Protein AF-K1SYW8-F1 (afdb_monomer_lite)

Sequence (168 aa):
NLQTENAIIIKESDHMGKIFFKDLYGSLKLNVCEYTFEGHDEVVAYSLSVPFASTLVFASIMKHQDAPGTTFKKHMAIARGLLSEDDYLLTEILFNPKTPAQIDNIVATLTHPSKIIDKKDSGKMKRFLDGVRKKPGVKIVLHKKRPVCYRPFFISGRSAKNSTSHLP

Foldseek 3Di:
DQLVAEDEDAPPDDPVVRVVVVVVCVVVNHHYDYDHLVRVLVCLQVPPQLVLVVLVVCVVPDDDDPDPPDCVVVSVVVSVVSVPDDPVVSCVSNVRPCNVVSVVVVVVLVVQVVVCVVVVPPPSVVVNVVVVCPDPPPDDPPDDDDPDPPPPPPPPPPDPPDDDDDDD

Secondary structure (DSSP, 8-state):
--TT-EEEEETTS-HHHHHHHHHHHHHTT-EEEEE-HHHHHHHHIIIIIHHHHHHHHHHHH------TTSSHHHHHHHHHHHTTS-HHHHHHHHT-TTHHHHHHHHHHHHHHHHHHHHTT-HHHHHHHHHHHHTSTT-------------------------------

Radius of gyration: 23.6 Å; chains: 1; bounding box: 49×38×81 Å

Organism: NCBI:txid408170

pLDDT: mean 80.0, std 20.96, range [30.56, 97.38]

Structure (mmCIF, N/CA/C/O backbone):
data_AF-K1SYW8-F1
#
_entry.id   AF-K1SYW8-F1
#
loop_
_atom_site.group_PDB
_atom_site.id
_atom_site.type_symbol
_atom_site.label_atom_id
_atom_site.label_alt_id
_atom_site.label_comp_id
_atom_site.label_asym_id
_atom_site.label_entity_id
_atom_site.label_seq_id
_atom_site.pdbx_PDB_ins_code
_atom_site.Cartn_x
_atom_site.Cartn_y
_atom_site.Cartn_z
_atom_site.occupancy
_atom_site.B_iso_or_equiv
_atom_site.auth_seq_id
_atom_site.auth_comp_id
_atom_site.auth_asym_id
_atom_site.auth_atom_id
_atom_site.pdbx_PDB_model_num
ATOM 1 N N . ASN A 1 1 ? 0.297 -19.922 -18.647 1.00 58.00 1 ASN A N 1
ATOM 2 C CA . ASN A 1 1 ? -0.269 -19.001 -19.653 1.00 58.00 1 ASN A CA 1
ATOM 3 C C . ASN A 1 1 ? -0.121 -17.601 -19.079 1.00 58.00 1 ASN A C 1
ATOM 5 O O . ASN A 1 1 ? -0.757 -17.349 -18.070 1.00 58.00 1 ASN A O 1
ATOM 9 N N . LEU A 1 2 ? 0.779 -16.772 -19.619 1.00 68.50 2 LEU A N 1
ATOM 10 C CA . LEU A 1 2 ? 1.138 -15.459 -19.050 1.00 68.50 2 LEU A CA 1
ATOM 11 C C . LEU A 1 2 ? 0.371 -14.289 -19.696 1.00 68.50 2 LEU A C 1
ATOM 13 O O . LEU A 1 2 ? 0.637 -13.136 -19.398 1.00 68.50 2 LEU A O 1
ATOM 17 N N . GLN A 1 3 ? -0.600 -14.571 -20.568 1.00 66.25 3 GLN A N 1
ATOM 18 C CA . GLN A 1 3 ? -1.315 -13.547 -21.347 1.00 66.25 3 GLN A CA 1
ATOM 19 C C . GLN A 1 3 ? -2.117 -12.539 -20.505 1.00 66.25 3 GLN A C 1
ATOM 21 O O . GLN A 1 3 ? -2.504 -11.486 -21.004 1.00 66.25 3 GLN A O 1
ATOM 26 N N . THR A 1 4 ? -2.389 -12.857 -19.238 1.00 74.94 4 THR A N 1
ATOM 27 C CA . THR A 1 4 ? -3.059 -11.961 -18.283 1.00 74.94 4 THR A CA 1
ATOM 28 C C . THR A 1 4 ? -2.088 -11.132 -17.448 1.00 74.94 4 THR A C 1
ATOM 30 O O . THR A 1 4 ? -2.527 -10.228 -16.741 1.00 74.94 4 THR A O 1
ATOM 33 N N . GLU A 1 5 ? -0.791 -11.426 -17.522 1.00 78.00 5 GLU A N 1
ATOM 34 C CA . GLU A 1 5 ? 0.247 -10.738 -16.762 1.00 78.00 5 GLU A CA 1
ATOM 35 C C . GLU A 1 5 ? 0.724 -9.482 -17.502 1.00 78.00 5 GLU A C 1
ATOM 37 O O . GLU A 1 5 ? 0.657 -9.383 -18.734 1.00 78.00 5 GLU A O 1
ATOM 42 N N . ASN A 1 6 ? 1.198 -8.504 -16.732 1.00 82.69 6 ASN A N 1
ATOM 43 C CA . ASN A 1 6 ? 1.694 -7.232 -17.249 1.00 82.69 6 ASN A CA 1
ATOM 44 C C . ASN A 1 6 ? 3.198 -7.123 -16.993 1.00 82.69 6 ASN A C 1
ATOM 46 O O . ASN A 1 6 ? 3.675 -7.519 -15.932 1.00 82.69 6 ASN A O 1
ATOM 50 N N . ALA A 1 7 ? 3.930 -6.554 -17.947 1.00 82.19 7 ALA A N 1
ATOM 51 C CA . ALA A 1 7 ? 5.342 -6.222 -17.806 1.00 82.19 7 ALA A CA 1
ATOM 52 C C . ALA A 1 7 ? 5.534 -4.716 -17.976 1.00 82.19 7 ALA A C 1
ATOM 54 O O . ALA A 1 7 ? 4.922 -4.102 -18.851 1.00 82.19 7 ALA A O 1
ATOM 55 N N . ILE A 1 8 ? 6.393 -4.124 -17.151 1.00 82.12 8 ILE A N 1
ATOM 56 C CA . ILE A 1 8 ? 6.711 -2.699 -17.215 1.00 82.12 8 ILE A CA 1
ATOM 57 C C . ILE A 1 8 ? 8.076 -2.519 -17.873 1.00 82.12 8 ILE A C 1
ATOM 59 O O . ILE A 1 8 ? 9.037 -3.196 -17.521 1.00 82.12 8 ILE A O 1
ATOM 63 N N . ILE A 1 9 ? 8.162 -1.581 -18.814 1.00 83.88 9 ILE A N 1
ATOM 64 C CA . ILE A 1 9 ? 9.424 -1.104 -19.383 1.00 83.88 9 ILE A CA 1
ATOM 65 C C . ILE A 1 9 ? 9.579 0.376 -19.052 1.00 83.88 9 ILE A C 1
ATOM 67 O O . ILE A 1 9 ? 8.670 1.170 -19.297 1.00 83.88 9 ILE A O 1
ATOM 71 N N . ILE A 1 10 ? 10.743 0.758 -18.530 1.00 85.19 10 ILE A N 1
ATOM 72 C CA . ILE A 1 10 ? 11.040 2.158 -18.239 1.00 85.19 10 ILE A CA 1
ATOM 73 C C . ILE A 1 10 ? 11.541 2.865 -19.503 1.00 85.19 10 ILE A C 1
ATOM 75 O O . ILE A 1 10 ? 12.454 2.400 -20.188 1.00 85.19 10 ILE A O 1
ATOM 79 N N . LYS A 1 11 ? 10.923 3.995 -19.845 1.00 83.56 11 LYS A N 1
ATOM 80 C CA . LYS A 1 11 ? 11.148 4.734 -21.096 1.00 83.56 11 LYS A CA 1
ATOM 81 C C . LYS A 1 11 ? 12.558 5.292 -21.190 1.00 83.56 11 LYS A C 1
ATOM 83 O O . LYS A 1 11 ? 13.133 5.314 -22.277 1.00 83.56 11 LYS A O 1
ATOM 88 N N . GLU A 1 12 ? 13.120 5.711 -20.072 1.00 90.50 12 GLU A N 1
ATOM 89 C CA . GLU A 1 12 ? 14.447 6.303 -19.963 1.00 90.50 12 GLU A CA 1
ATOM 90 C C . GLU A 1 12 ? 15.557 5.247 -19.840 1.00 90.50 12 GLU A C 1
ATOM 92 O O . GLU A 1 12 ? 16.732 5.606 -19.819 1.00 90.50 12 GLU A O 1
ATOM 97 N N . SER A 1 13 ? 15.218 3.950 -19.801 1.00 84.12 13 SER A N 1
ATOM 98 C CA . SER A 1 13 ? 16.209 2.871 -19.873 1.00 84.12 13 SER A CA 1
ATOM 99 C C . SER A 1 13 ? 16.958 2.855 -21.209 1.00 84.12 13 SER A C 1
ATOM 101 O O . SER A 1 13 ? 16.492 3.402 -22.218 1.00 84.12 13 SER A O 1
ATOM 103 N N . ASP A 1 14 ? 18.106 2.171 -21.212 1.00 90.25 14 ASP A N 1
ATOM 104 C CA . ASP A 1 14 ? 18.965 1.983 -22.383 1.00 90.25 14 ASP A CA 1
ATOM 105 C C . ASP A 1 14 ? 18.192 1.497 -23.623 1.00 90.25 14 ASP A C 1
ATOM 107 O O . ASP A 1 14 ? 17.271 0.680 -23.542 1.00 90.25 14 ASP A O 1
ATOM 111 N N . HIS A 1 15 ? 18.568 2.012 -24.796 1.00 85.94 15 HIS A N 1
ATOM 112 C CA . HIS A 1 15 ? 17.853 1.748 -26.041 1.00 85.94 15 HIS A CA 1
ATOM 113 C C . HIS A 1 15 ? 17.909 0.271 -26.455 1.00 85.94 15 HIS A C 1
ATOM 115 O O . HIS A 1 15 ? 16.868 -0.304 -26.779 1.00 85.94 15 HIS A O 1
ATOM 121 N N . MET A 1 16 ? 19.093 -0.348 -26.399 1.00 86.38 16 MET A N 1
ATOM 122 C CA . MET A 1 16 ? 19.274 -1.749 -26.789 1.00 86.38 16 MET A CA 1
ATOM 123 C C . MET A 1 16 ? 18.610 -2.686 -25.781 1.00 86.38 16 MET A C 1
ATOM 125 O O . MET A 1 16 ? 17.929 -3.632 -26.177 1.00 86.38 16 MET A O 1
ATOM 129 N N . GLY A 1 17 ? 18.720 -2.373 -24.487 1.00 82.69 17 GLY A N 1
ATOM 130 C CA . GLY A 1 17 ? 18.016 -3.092 -23.427 1.00 82.69 17 GLY A CA 1
ATOM 131 C C . GLY A 1 17 ? 16.498 -3.079 -23.620 1.00 82.69 17 GLY A C 1
ATOM 132 O O . GLY A 1 17 ? 15.855 -4.125 -23.551 1.00 82.69 17 GLY A O 1
ATOM 133 N N . LYS A 1 18 ? 15.907 -1.920 -23.940 1.00 87.19 18 LYS A N 1
ATOM 134 C CA . LYS A 1 18 ? 14.459 -1.819 -24.190 1.00 87.19 18 LYS A CA 1
ATOM 135 C C . LYS A 1 18 ? 14.000 -2.693 -25.350 1.00 87.19 18 LYS A C 1
ATOM 137 O O . LYS A 1 18 ? 12.967 -3.340 -25.219 1.00 87.19 18 LYS A O 1
ATOM 142 N N . ILE A 1 19 ? 14.725 -2.703 -26.469 1.00 87.69 19 ILE A N 1
ATOM 143 C CA . ILE A 1 19 ? 14.367 -3.535 -27.630 1.00 87.69 19 ILE A CA 1
ATOM 144 C C . ILE A 1 19 ? 14.434 -5.014 -27.245 1.00 87.69 19 ILE A C 1
ATOM 146 O O . ILE A 1 19 ? 13.454 -5.731 -27.425 1.00 87.69 19 ILE A O 1
ATOM 150 N N . PHE A 1 20 ? 15.530 -5.433 -26.607 1.00 88.94 20 PHE A N 1
ATOM 151 C CA . PHE A 1 20 ? 15.694 -6.803 -26.129 1.00 88.94 20 PHE A CA 1
ATOM 152 C C . PHE A 1 20 ? 14.533 -7.255 -25.226 1.00 88.94 20 PHE A C 1
ATOM 154 O O . PHE A 1 20 ? 13.940 -8.310 -25.453 1.00 88.94 20 PHE A O 1
ATOM 161 N N . PHE A 1 21 ? 14.163 -6.449 -24.224 1.00 86.56 21 PHE A N 1
ATOM 162 C CA . PHE A 1 21 ? 13.081 -6.806 -23.304 1.00 86.56 21 PHE A CA 1
ATOM 163 C C . PHE A 1 21 ? 11.694 -6.732 -23.948 1.00 86.56 21 PHE A C 1
ATOM 165 O O . PHE A 1 21 ? 10.842 -7.558 -23.628 1.00 86.56 21 PHE A O 1
ATOM 172 N N . LYS A 1 22 ? 11.458 -5.812 -24.891 1.00 87.88 22 LYS A N 1
ATOM 173 C CA . LYS A 1 22 ? 10.216 -5.793 -25.681 1.00 87.88 22 LYS A CA 1
ATOM 174 C C . LYS A 1 22 ? 10.040 -7.081 -26.475 1.00 87.88 22 LYS A C 1
ATOM 176 O O . LYS A 1 22 ? 8.960 -7.668 -26.427 1.00 87.88 22 LYS A O 1
ATOM 181 N N . ASP A 1 23 ? 11.094 -7.534 -27.146 1.00 88.69 23 ASP A N 1
ATOM 182 C CA . ASP A 1 23 ? 11.063 -8.761 -27.942 1.00 88.69 23 ASP A CA 1
ATOM 183 C C . ASP A 1 23 ? 10.863 -9.991 -27.046 1.00 88.69 23 ASP A C 1
ATOM 185 O O . ASP A 1 23 ? 10.017 -10.847 -27.327 1.00 88.69 23 ASP A O 1
ATOM 189 N N . LEU A 1 24 ? 11.563 -10.041 -25.906 1.00 86.69 24 LEU A N 1
ATOM 190 C CA . LEU A 1 24 ? 11.406 -11.100 -24.911 1.00 86.69 24 LEU A CA 1
ATOM 191 C C . LEU A 1 24 ? 9.971 -11.163 -24.371 1.00 86.69 24 LEU A C 1
ATOM 193 O O . LEU A 1 24 ? 9.333 -12.215 -24.431 1.00 86.69 24 LEU A O 1
ATOM 197 N N . TYR A 1 25 ? 9.434 -10.053 -23.867 1.00 88.00 25 TYR A N 1
ATOM 198 C CA . TYR A 1 25 ? 8.086 -10.008 -23.298 1.00 88.00 25 TYR A CA 1
ATOM 199 C C . TYR A 1 25 ? 7.000 -10.247 -24.352 1.00 88.00 25 TYR A C 1
ATOM 201 O O . TYR A 1 25 ? 6.006 -10.921 -24.068 1.00 88.00 25 TYR A O 1
ATOM 209 N N . GLY A 1 26 ? 7.222 -9.782 -25.583 1.00 84.88 26 GLY A N 1
ATOM 210 C CA . GLY A 1 26 ? 6.374 -10.081 -26.733 1.00 84.88 26 GLY A CA 1
ATOM 211 C C . GLY A 1 26 ? 6.318 -11.579 -27.039 1.00 84.88 26 GLY A C 1
ATOM 212 O O . GLY A 1 26 ? 5.228 -12.124 -27.224 1.00 84.88 26 GLY A O 1
ATOM 213 N N . SER A 1 27 ? 7.459 -12.277 -27.000 1.00 88.75 27 SER A N 1
ATOM 214 C CA . SER A 1 27 ? 7.510 -13.737 -27.191 1.00 88.75 27 SER A CA 1
ATOM 215 C C . SER A 1 27 ? 6.710 -14.504 -26.126 1.00 88.75 27 SER A C 1
ATOM 217 O O . SER A 1 27 ? 6.087 -15.527 -26.419 1.00 88.75 27 SER A O 1
ATOM 219 N N . LEU A 1 28 ? 6.652 -13.961 -24.905 1.00 88.06 28 LEU A N 1
ATOM 220 C CA . LEU A 1 28 ? 5.885 -14.496 -23.777 1.00 88.06 28 LEU A CA 1
ATOM 221 C C . LEU A 1 28 ? 4.405 -14.081 -23.791 1.00 88.06 28 LEU A C 1
ATOM 223 O O . LEU A 1 28 ? 3.628 -14.564 -22.964 1.00 88.06 28 LEU A O 1
ATOM 227 N N . LYS A 1 29 ? 4.002 -13.233 -24.749 1.00 87.44 29 LYS A N 1
ATOM 228 C CA . LYS A 1 29 ? 2.653 -12.664 -24.892 1.00 87.44 29 LYS A CA 1
ATOM 229 C C . LYS A 1 29 ? 2.194 -11.883 -23.655 1.00 87.44 29 LYS A C 1
ATOM 231 O O . LYS A 1 29 ? 1.017 -11.931 -23.306 1.00 87.44 29 LYS A O 1
ATOM 236 N N . LEU A 1 30 ? 3.125 -11.201 -22.992 1.00 86.00 30 LEU A N 1
ATOM 237 C CA . LEU A 1 30 ? 2.832 -10.311 -21.869 1.00 86.00 30 LEU A CA 1
ATOM 238 C C . LEU A 1 30 ? 2.228 -8.996 -22.370 1.00 86.00 30 LEU A C 1
ATOM 240 O O . LEU A 1 30 ? 2.568 -8.519 -23.455 1.00 86.00 30 LEU A O 1
ATOM 244 N N . ASN A 1 31 ? 1.388 -8.369 -21.549 1.00 84.50 31 ASN A N 1
ATOM 245 C CA . ASN A 1 31 ? 0.932 -7.008 -21.812 1.00 84.50 31 ASN A CA 1
ATOM 246 C C . ASN A 1 31 ? 2.030 -6.030 -21.381 1.00 84.50 31 ASN A C 1
ATOM 248 O O . ASN A 1 31 ? 2.283 -5.859 -20.189 1.00 84.50 31 ASN A O 1
ATOM 252 N N . VAL A 1 32 ? 2.720 -5.422 -22.346 1.00 84.69 32 VAL A N 1
ATOM 253 C CA . VAL A 1 32 ? 3.832 -4.504 -22.068 1.00 84.69 32 VAL A CA 1
ATOM 254 C C . VAL A 1 32 ? 3.305 -3.082 -21.900 1.00 84.69 32 VAL A C 1
ATOM 256 O O . VAL A 1 32 ? 2.684 -2.526 -22.806 1.00 84.69 32 VAL A O 1
ATOM 259 N N . CYS A 1 33 ? 3.587 -2.475 -20.753 1.00 84.62 33 CYS A N 1
ATOM 260 C CA . CYS A 1 33 ? 3.280 -1.083 -20.454 1.00 84.62 33 CYS A CA 1
ATOM 261 C C . CYS A 1 33 ? 4.574 -0.285 -20.288 1.00 84.62 33 CYS A C 1
ATOM 263 O O . CYS A 1 33 ? 5.528 -0.747 -19.666 1.00 84.62 33 CYS A O 1
ATOM 265 N N . GLU A 1 34 ? 4.610 0.935 -20.818 1.00 84.62 34 GLU A N 1
ATOM 266 C CA . GLU A 1 34 ? 5.784 1.801 -20.714 1.00 84.62 34 GLU A CA 1
ATOM 267 C C . GLU A 1 34 ? 5.570 2.932 -19.713 1.00 84.62 34 GLU A C 1
ATOM 269 O O . GLU A 1 34 ? 4.624 3.713 -19.845 1.00 84.62 34 GLU A O 1
ATOM 274 N N . TYR A 1 35 ? 6.503 3.080 -18.777 1.00 82.94 35 TYR A N 1
ATOM 275 C CA . TYR A 1 35 ? 6.467 4.095 -17.726 1.00 82.94 35 TYR A CA 1
ATOM 276 C C . TYR A 1 35 ? 7.716 4.964 -17.760 1.00 82.94 35 TYR A C 1
ATOM 278 O O . TYR A 1 35 ? 8.768 4.523 -18.205 1.00 82.94 35 TYR A O 1
ATOM 286 N N . THR A 1 36 ? 7.609 6.205 -17.298 1.00 90.81 36 THR A N 1
ATOM 287 C CA . THR A 1 36 ? 8.801 6.960 -16.897 1.00 90.81 36 THR A CA 1
ATOM 288 C C . THR A 1 36 ? 9.329 6.414 -15.570 1.00 90.81 36 THR A C 1
ATOM 290 O O . THR A 1 36 ? 8.560 5.780 -14.842 1.00 90.81 36 THR A O 1
ATOM 293 N N . PHE A 1 37 ? 10.586 6.681 -15.204 1.00 86.50 37 PHE A N 1
ATOM 294 C CA . PHE A 1 37 ? 11.072 6.363 -13.847 1.00 86.50 37 PHE A CA 1
ATOM 295 C C . PHE A 1 37 ? 10.153 6.967 -12.777 1.00 86.50 37 PHE A C 1
ATOM 297 O O . PHE A 1 37 ? 9.689 6.269 -11.880 1.00 86.50 37 PHE A O 1
ATOM 304 N N . GLU A 1 38 ? 9.794 8.243 -12.936 1.00 91.19 38 GLU A N 1
ATOM 305 C CA . GLU A 1 38 ? 8.896 8.918 -11.999 1.00 91.19 38 GLU A CA 1
ATOM 306 C C . GLU A 1 38 ? 7.494 8.290 -11.962 1.00 91.19 38 GLU A C 1
ATOM 308 O O . GLU A 1 38 ? 6.934 8.103 -10.883 1.00 91.19 38 GLU A O 1
ATOM 313 N N . GLY A 1 39 ? 6.928 7.943 -13.122 1.00 86.62 39 GLY A N 1
ATOM 314 C CA . GLY A 1 39 ? 5.600 7.337 -13.195 1.00 86.62 39 GLY A CA 1
ATOM 315 C C . GLY A 1 39 ? 5.573 5.930 -12.603 1.00 86.62 39 GLY A C 1
ATOM 316 O O . GLY A 1 39 ? 4.604 5.555 -11.948 1.00 86.62 39 GLY A O 1
ATOM 317 N N . HIS A 1 40 ? 6.643 5.158 -12.793 1.00 86.75 40 HIS A N 1
ATOM 318 C CA . HIS A 1 40 ? 6.823 3.880 -12.116 1.00 86.75 40 HIS A CA 1
ATOM 319 C C . HIS A 1 40 ? 6.869 4.070 -10.598 1.00 86.75 40 HIS A C 1
ATOM 321 O O . HIS A 1 40 ? 6.130 3.400 -9.875 1.00 86.75 40 HIS A O 1
ATOM 327 N N . ASP A 1 41 ? 7.673 5.021 -10.120 1.00 89.50 41 ASP A N 1
ATOM 328 C CA . ASP A 1 41 ? 7.822 5.256 -8.689 1.00 89.50 41 ASP A CA 1
ATOM 329 C C . ASP A 1 41 ? 6.512 5.691 -8.031 1.00 89.50 41 ASP A C 1
ATOM 331 O O . ASP A 1 41 ? 6.171 5.227 -6.944 1.00 89.50 41 ASP A O 1
ATOM 335 N N . GLU A 1 42 ? 5.734 6.535 -8.709 1.00 91.38 42 GLU A N 1
ATOM 336 C CA . GLU A 1 42 ? 4.406 6.933 -8.251 1.00 91.38 42 GLU A CA 1
ATOM 337 C C . GLU A 1 42 ? 3.456 5.730 -8.144 1.00 91.38 42 GLU A C 1
ATOM 339 O O . GLU A 1 42 ? 2.783 5.550 -7.124 1.00 91.38 42 GLU A O 1
ATOM 344 N N . VAL A 1 43 ? 3.426 4.868 -9.163 1.00 88.06 43 VAL A N 1
ATOM 345 C CA . VAL A 1 43 ? 2.579 3.667 -9.172 1.00 88.06 43 VAL A CA 1
ATOM 346 C C . VAL A 1 43 ? 2.968 2.718 -8.045 1.00 88.06 43 VAL A C 1
ATOM 348 O O . VAL A 1 43 ? 2.083 2.259 -7.317 1.00 88.06 43 VAL A O 1
ATOM 351 N N . VAL A 1 44 ? 4.261 2.442 -7.859 1.00 88.31 44 VAL A N 1
ATOM 352 C CA . VAL A 1 44 ? 4.763 1.583 -6.774 1.00 88.31 44 VAL A CA 1
ATOM 353 C C . VAL A 1 44 ? 4.379 2.161 -5.414 1.00 88.31 44 VAL A C 1
ATOM 355 O O . VAL A 1 44 ? 3.817 1.444 -4.583 1.00 88.31 44 VAL A O 1
ATOM 358 N N . ALA A 1 45 ? 4.569 3.466 -5.210 1.00 90.88 45 ALA A N 1
ATOM 359 C CA . ALA A 1 45 ? 4.247 4.118 -3.947 1.00 90.88 45 ALA A CA 1
ATOM 360 C C . ALA A 1 45 ? 2.768 3.960 -3.558 1.00 90.88 45 ALA A C 1
ATOM 362 O O . ALA A 1 45 ? 2.456 3.612 -2.414 1.00 90.88 45 ALA A O 1
ATOM 363 N N . TYR A 1 46 ? 1.845 4.171 -4.502 1.00 88.06 46 TYR A N 1
ATOM 364 C CA . TYR A 1 46 ? 0.407 4.072 -4.233 1.00 88.06 46 TYR A CA 1
ATOM 365 C C . TYR A 1 46 ? -0.124 2.635 -4.186 1.00 88.06 46 TYR A C 1
ATOM 367 O O . TYR A 1 46 ? -1.036 2.354 -3.404 1.00 88.06 46 TYR A O 1
ATOM 375 N N . SER A 1 47 ? 0.401 1.735 -5.020 1.00 88.56 47 SER A N 1
ATOM 376 C CA . SER A 1 47 ? -0.132 0.372 -5.165 1.00 88.56 47 SER A CA 1
ATOM 377 C C . SER A 1 47 ? 0.515 -0.648 -4.232 1.00 88.56 47 SER A C 1
ATOM 379 O O . SER A 1 47 ? -0.143 -1.624 -3.873 1.00 88.56 47 SER A O 1
ATOM 381 N N . LEU A 1 48 ? 1.757 -0.408 -3.802 1.00 91.88 48 LEU A N 1
ATOM 382 C CA . LEU A 1 48 ? 2.532 -1.334 -2.979 1.00 91.88 48 LEU A CA 1
ATOM 383 C C . LEU A 1 48 ? 2.982 -0.688 -1.670 1.00 91.88 48 LEU A C 1
ATOM 385 O O . LEU A 1 48 ? 2.608 -1.170 -0.601 1.00 91.88 48 LEU A O 1
ATOM 389 N N . SER A 1 49 ? 3.711 0.430 -1.713 1.00 93.69 49 SER A N 1
ATOM 390 C CA . SER A 1 49 ? 4.350 0.974 -0.506 1.00 93.69 49 SER A CA 1
ATOM 391 C C . SER A 1 49 ? 3.327 1.385 0.564 1.00 93.69 49 SER A C 1
ATOM 393 O O . SER A 1 49 ? 3.474 1.014 1.729 1.00 93.69 49 SER A O 1
ATOM 395 N N . VAL A 1 50 ? 2.234 2.063 0.185 1.00 94.69 50 VAL A N 1
ATOM 396 C CA . VAL A 1 50 ? 1.124 2.416 1.099 1.00 94.69 50 VAL A CA 1
ATOM 397 C C . VAL A 1 50 ? 0.479 1.189 1.771 1.00 94.69 50 VAL A C 1
ATOM 399 O O . VAL A 1 50 ? 0.397 1.164 3.010 1.00 94.69 50 VAL A O 1
ATOM 402 N N . PRO A 1 51 ? -0.022 0.177 1.029 1.00 94.50 51 PRO A N 1
ATOM 403 C CA . PRO A 1 51 ? -0.625 -0.999 1.652 1.00 94.50 51 PRO A CA 1
ATOM 404 C C . PRO A 1 51 ? 0.384 -1.849 2.430 1.00 94.50 51 PRO A C 1
ATOM 406 O O . PRO A 1 51 ? 0.016 -2.381 3.481 1.00 94.50 51 PRO A O 1
ATOM 409 N N . PHE A 1 52 ? 1.640 -1.945 1.983 1.00 95.69 52 PHE A N 1
ATOM 410 C CA . PHE A 1 52 ? 2.686 -2.700 2.678 1.00 95.69 52 PHE A CA 1
ATOM 411 C C . PHE A 1 52 ? 3.006 -2.059 4.022 1.00 95.69 52 PHE A C 1
ATOM 413 O O . PHE A 1 52 ? 2.884 -2.718 5.052 1.00 95.69 52 PHE A O 1
ATOM 420 N N . ALA A 1 53 ? 3.292 -0.756 4.045 1.00 95.62 53 ALA A N 1
ATOM 421 C CA . ALA A 1 53 ? 3.551 -0.026 5.281 1.00 95.62 53 ALA A CA 1
ATOM 422 C C . ALA A 1 53 ? 2.381 -0.135 6.270 1.00 95.62 53 ALA A C 1
ATOM 424 O O . ALA A 1 53 ? 2.576 -0.432 7.449 1.00 95.62 53 ALA A O 1
ATOM 425 N N . SER A 1 54 ? 1.147 0.028 5.783 1.00 95.12 54 SER A N 1
ATOM 426 C CA . SER A 1 54 ? -0.059 -0.113 6.610 1.00 95.12 54 SER A CA 1
ATOM 427 C C . SER A 1 54 ? -0.193 -1.521 7.201 1.00 95.12 54 SER A C 1
ATOM 429 O O . SER A 1 54 ? -0.566 -1.681 8.365 1.00 95.12 54 SER A O 1
ATOM 431 N N . THR A 1 55 ? 0.131 -2.546 6.412 1.00 95.94 55 THR A N 1
ATOM 432 C CA . THR A 1 55 ? 0.079 -3.952 6.831 1.00 95.94 55 THR A CA 1
ATOM 433 C C . THR A 1 55 ? 1.185 -4.285 7.829 1.00 95.94 55 THR A C 1
ATOM 435 O O . THR A 1 55 ? 0.914 -4.969 8.813 1.00 95.94 55 THR A O 1
ATOM 438 N N . LEU A 1 56 ? 2.400 -3.769 7.632 1.00 95.19 56 LEU A N 1
ATOM 439 C CA . LEU A 1 56 ? 3.526 -3.949 8.551 1.00 95.19 56 LEU A CA 1
ATOM 440 C C . LEU A 1 56 ? 3.254 -3.298 9.908 1.00 95.19 56 LEU A C 1
ATOM 442 O O . LEU A 1 56 ? 3.456 -3.933 10.940 1.00 95.19 56 LEU A O 1
ATOM 446 N N . VAL A 1 57 ? 2.720 -2.072 9.922 1.00 94.88 57 VAL A N 1
ATOM 447 C CA . VAL A 1 57 ? 2.297 -1.405 11.164 1.00 94.88 57 VAL A CA 1
ATOM 448 C C . VAL A 1 57 ? 1.190 -2.197 11.856 1.00 94.88 57 VAL A C 1
ATOM 450 O O . VAL A 1 57 ? 1.228 -2.375 13.069 1.00 94.88 57 VAL A O 1
ATOM 453 N N . PHE A 1 58 ? 0.211 -2.712 11.107 1.00 94.44 58 PHE A N 1
ATOM 454 C CA . PHE A 1 58 ? -0.806 -3.599 11.673 1.00 94.44 58 PHE A CA 1
ATOM 455 C C . PHE A 1 58 ? -0.177 -4.856 12.296 1.00 94.44 58 PHE A C 1
ATOM 457 O O . PHE A 1 58 ? -0.495 -5.199 13.435 1.00 94.44 58 PHE A O 1
ATOM 464 N N . ALA A 1 59 ? 0.725 -5.525 11.576 1.00 94.06 59 ALA A N 1
ATOM 465 C CA . ALA A 1 59 ? 1.379 -6.750 12.019 1.00 94.06 59 ALA A CA 1
ATOM 466 C C . ALA A 1 59 ? 2.269 -6.535 13.253 1.00 94.06 59 ALA A C 1
ATOM 468 O O . ALA A 1 59 ? 2.338 -7.421 14.102 1.00 94.06 59 ALA A O 1
ATOM 469 N N . SER A 1 60 ? 2.908 -5.368 13.380 1.00 94.06 60 SER A N 1
ATOM 470 C CA . SER A 1 60 ? 3.839 -5.071 14.475 1.00 94.06 60 SER A CA 1
ATOM 471 C C . SER A 1 60 ? 3.153 -4.779 15.811 1.00 94.06 60 SER A C 1
ATOM 473 O O . SER A 1 60 ? 3.744 -5.013 16.863 1.00 94.06 60 SER A O 1
ATOM 475 N N . ILE A 1 61 ? 1.906 -4.293 15.793 1.00 93.00 61 ILE A N 1
ATOM 476 C CA . ILE A 1 61 ? 1.168 -3.924 17.016 1.00 93.00 61 ILE A CA 1
ATOM 477 C C . ILE A 1 61 ? 0.050 -4.904 17.379 1.00 93.00 61 ILE A C 1
ATOM 479 O O . ILE A 1 61 ? -0.512 -4.826 18.478 1.00 93.00 61 ILE A O 1
ATOM 483 N N . MET A 1 62 ? -0.334 -5.791 16.458 1.00 87.25 62 MET A N 1
ATOM 484 C CA . MET A 1 62 ? -1.416 -6.737 16.705 1.00 87.25 62 MET A CA 1
ATOM 485 C C . MET A 1 62 ? -1.033 -7.741 17.796 1.00 87.25 62 MET A C 1
ATOM 487 O O . MET A 1 62 ? 0.100 -8.201 17.905 1.00 87.25 62 MET A O 1
ATOM 491 N N . LYS A 1 63 ? -2.018 -8.106 18.614 1.00 85.88 63 LYS A N 1
ATOM 492 C CA . LYS A 1 63 ? -1.915 -9.212 19.567 1.00 85.88 63 LYS A CA 1
ATOM 493 C C . LYS A 1 63 ? -2.760 -10.349 19.036 1.00 85.88 63 LYS A C 1
ATOM 495 O O . LYS A 1 63 ? -3.864 -10.096 18.558 1.00 85.88 63 LYS A O 1
ATOM 500 N N . HIS A 1 64 ? -2.272 -11.582 19.131 1.00 79.31 64 HIS A N 1
ATOM 501 C CA . HIS A 1 64 ? -3.047 -12.739 18.700 1.00 79.31 64 HIS A CA 1
ATOM 502 C C . HIS A 1 64 ? -4.416 -12.761 19.403 1.00 79.31 64 HIS A C 1
ATOM 504 O O . HIS A 1 64 ? -4.497 -12.554 20.614 1.00 79.31 64 HIS A O 1
ATOM 510 N N . GLN A 1 65 ? -5.488 -12.947 18.631 1.00 72.25 65 GLN A N 1
ATOM 511 C CA . GLN A 1 65 ? -6.863 -13.026 19.125 1.00 72.25 65 GLN A CA 1
ATOM 512 C C . GLN A 1 65 ? -7.541 -14.269 18.541 1.00 72.25 65 GLN A C 1
ATOM 514 O O . GLN A 1 65 ? -7.789 -14.328 17.334 1.00 72.25 65 GLN A O 1
ATOM 519 N N . ASP A 1 66 ? -7.929 -15.212 19.398 1.00 64.50 66 ASP A N 1
ATOM 520 C CA . ASP A 1 66 ? -8.775 -16.355 19.035 1.00 64.50 66 ASP A CA 1
ATOM 521 C C . ASP A 1 66 ? -10.259 -15.991 19.172 1.00 64.50 66 ASP A C 1
ATOM 523 O O . ASP A 1 66 ? -11.000 -16.520 19.997 1.00 64.50 66 ASP A O 1
ATOM 527 N N . ALA A 1 67 ? -10.702 -15.022 18.365 1.00 65.69 67 ALA A N 1
ATOM 528 C CA . ALA A 1 67 ? -12.083 -14.545 18.366 1.00 65.69 67 ALA A CA 1
ATOM 529 C C . ALA A 1 67 ? -12.831 -15.001 17.095 1.00 65.69 67 ALA A C 1
ATOM 531 O O . ALA A 1 67 ? -12.574 -14.463 16.004 1.00 65.69 67 ALA A O 1
ATOM 532 N N . PRO A 1 68 ? -13.767 -15.970 17.189 1.00 70.25 68 PRO A N 1
ATOM 533 C CA . PRO A 1 68 ? -14.610 -16.353 16.061 1.00 70.25 68 PRO A CA 1
ATOM 534 C C . PRO A 1 68 ? -15.514 -15.188 15.626 1.00 70.25 68 PRO A C 1
ATOM 536 O O . PRO A 1 68 ? -15.941 -14.366 16.433 1.00 70.25 68 PRO A O 1
ATOM 539 N N . GLY A 1 69 ? -15.809 -15.103 14.325 1.00 71.44 69 GLY A N 1
ATOM 540 C CA . GLY A 1 69 ? -16.703 -14.076 13.771 1.00 71.44 69 GLY A CA 1
ATOM 541 C C . GLY A 1 69 ? -16.070 -12.700 13.521 1.00 71.44 69 GLY A C 1
ATOM 542 O O . GLY A 1 69 ? -16.790 -11.766 13.178 1.00 71.44 69 GLY A O 1
ATOM 543 N N . THR A 1 70 ? -14.748 -12.557 13.649 1.00 80.81 70 THR A N 1
ATOM 544 C CA . THR A 1 70 ? -14.027 -11.308 13.344 1.00 80.81 70 THR A CA 1
ATOM 545 C C . THR A 1 70 ? -13.378 -11.332 11.953 1.00 80.81 70 THR A C 1
ATOM 547 O O . THR A 1 70 ? -13.116 -12.390 11.378 1.00 80.81 70 THR A O 1
ATOM 550 N N . THR A 1 71 ? -13.055 -10.156 11.402 1.00 85.00 71 THR A N 1
ATOM 551 C CA . THR A 1 71 ? -12.229 -10.030 10.184 1.00 85.00 71 THR A CA 1
ATOM 552 C C . THR A 1 71 ? -10.728 -10.157 10.468 1.00 85.00 71 THR A C 1
ATOM 554 O O . THR A 1 71 ? -9.926 -10.042 9.539 1.00 85.00 71 THR A O 1
ATOM 557 N N . PHE A 1 72 ? -10.335 -10.416 11.722 1.00 88.06 72 PHE A N 1
ATOM 558 C CA . PHE A 1 72 ? -8.937 -10.491 12.150 1.00 88.06 72 PHE A CA 1
ATOM 559 C C . PHE A 1 72 ? -8.155 -11.539 11.354 1.00 88.06 72 PHE A C 1
ATOM 561 O O . PHE A 1 72 ? -7.097 -11.231 10.817 1.00 88.06 72 PHE A O 1
ATOM 568 N N . LYS A 1 73 ? -8.727 -12.737 11.154 1.00 87.31 73 LYS A N 1
ATOM 569 C CA . LYS A 1 73 ? -8.107 -13.801 10.342 1.00 87.31 73 LYS A CA 1
ATOM 570 C C . LYS A 1 73 ? -7.786 -13.354 8.911 1.00 87.31 73 LYS A C 1
ATOM 572 O O . LYS A 1 73 ? -6.766 -13.764 8.375 1.00 87.31 73 LYS A O 1
ATOM 577 N N . LYS A 1 74 ? -8.621 -12.499 8.303 1.00 90.06 74 LYS A N 1
ATOM 578 C CA . LYS A 1 74 ? -8.385 -11.978 6.944 1.00 90.06 74 LYS A CA 1
ATOM 579 C C . LYS A 1 74 ? -7.222 -10.986 6.911 1.00 90.06 74 LYS A C 1
ATOM 581 O O . LYS A 1 74 ? -6.359 -11.111 6.055 1.00 90.06 74 LYS A O 1
ATOM 586 N N . HIS A 1 75 ? -7.174 -10.049 7.857 1.00 91.75 75 HIS A N 1
ATOM 587 C CA . HIS A 1 75 ? -6.063 -9.094 7.956 1.00 91.75 75 HIS A CA 1
ATOM 588 C C . HIS A 1 75 ? -4.749 -9.811 8.282 1.00 91.75 75 HIS A C 1
ATOM 590 O O . HIS A 1 75 ? -3.720 -9.515 7.690 1.00 91.75 75 HIS A O 1
ATOM 596 N N . MET A 1 76 ? -4.802 -10.827 9.148 1.00 91.31 76 MET A N 1
ATOM 597 C CA . MET A 1 76 ? -3.650 -11.675 9.440 1.00 91.31 76 MET A CA 1
ATOM 598 C C . MET A 1 76 ? -3.188 -12.513 8.253 1.00 91.31 76 MET A C 1
ATOM 600 O O . MET A 1 76 ? -1.989 -12.715 8.108 1.00 91.31 76 MET A O 1
ATOM 604 N N . ALA A 1 77 ? -4.098 -13.003 7.409 1.00 92.06 77 ALA A N 1
ATOM 605 C CA . ALA A 1 77 ? -3.714 -13.705 6.187 1.00 92.06 77 ALA A CA 1
ATOM 606 C C . ALA A 1 77 ? -2.944 -12.781 5.230 1.00 92.06 77 ALA A C 1
ATOM 608 O O . ALA A 1 77 ? -1.917 -13.191 4.704 1.00 92.06 77 ALA A O 1
ATOM 609 N N . ILE A 1 78 ? -3.387 -11.526 5.077 1.00 94.56 78 ILE A N 1
ATOM 610 C CA . ILE A 1 78 ? -2.680 -10.512 4.277 1.00 94.56 78 ILE A CA 1
ATOM 611 C C . ILE A 1 78 ? -1.299 -10.225 4.874 1.00 94.56 78 ILE A 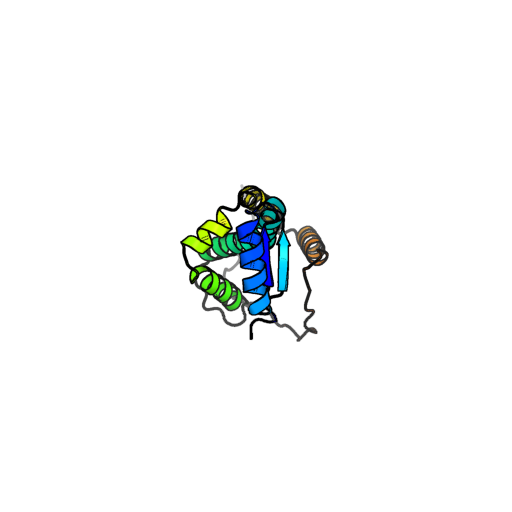C 1
ATOM 613 O O . ILE A 1 78 ? -0.305 -10.278 4.161 1.00 94.56 78 ILE A O 1
ATOM 617 N N . ALA A 1 79 ? -1.226 -9.985 6.186 1.00 95.06 79 ALA A N 1
ATOM 618 C CA . ALA A 1 79 ? 0.041 -9.723 6.863 1.00 95.06 79 ALA A CA 1
ATOM 619 C C . ALA A 1 79 ? 1.032 -10.886 6.740 1.00 95.06 79 ALA A C 1
ATOM 621 O O . ALA A 1 79 ? 2.210 -10.658 6.502 1.00 95.06 79 ALA A O 1
ATOM 622 N N . ARG A 1 80 ? 0.560 -12.131 6.865 1.00 94.25 80 ARG A N 1
ATOM 623 C CA . ARG A 1 80 ? 1.400 -13.322 6.684 1.00 94.25 80 ARG A CA 1
ATOM 624 C C . ARG A 1 80 ? 1.879 -13.487 5.249 1.00 94.25 80 ARG A C 1
ATOM 626 O O . ARG A 1 80 ? 3.033 -13.832 5.077 1.00 94.25 80 ARG A O 1
ATOM 633 N N . GLY A 1 81 ? 1.011 -13.247 4.264 1.00 95.56 81 GLY A N 1
ATOM 634 C CA . GLY A 1 81 ? 1.404 -13.288 2.854 1.00 95.56 81 GLY A CA 1
ATOM 635 C C . GLY A 1 81 ? 2.478 -12.248 2.545 1.00 95.56 81 GLY A C 1
ATOM 636 O O . GLY A 1 81 ? 3.497 -12.578 1.960 1.00 95.56 81 GLY A O 1
ATOM 637 N N . LEU A 1 82 ? 2.303 -11.020 3.041 1.00 95.25 82 LEU A N 1
ATOM 638 C CA . LEU A 1 82 ? 3.312 -9.972 2.900 1.00 95.25 82 LEU A CA 1
ATOM 639 C C . LEU A 1 82 ? 4.647 -10.353 3.557 1.00 95.25 82 LEU A C 1
ATOM 641 O O . LEU A 1 82 ? 5.695 -10.201 2.951 1.00 95.25 82 LEU A O 1
ATOM 645 N N . LEU A 1 83 ? 4.612 -10.848 4.796 1.00 94.69 83 LEU A N 1
ATOM 646 C CA . LEU A 1 83 ? 5.813 -11.221 5.554 1.00 94.69 83 LEU A CA 1
ATOM 647 C C . LEU A 1 83 ? 6.460 -12.536 5.086 1.00 94.69 83 LEU A C 1
ATOM 649 O O . LEU A 1 83 ? 7.479 -12.927 5.645 1.00 94.69 83 LEU A O 1
ATOM 653 N N . SER A 1 84 ? 5.858 -13.246 4.127 1.00 95.75 84 SER A N 1
ATOM 654 C CA . SER A 1 84 ? 6.482 -14.403 3.475 1.00 95.75 84 SER A CA 1
ATOM 655 C C . SER A 1 84 ? 7.244 -14.045 2.200 1.00 95.75 84 SER A C 1
ATOM 657 O O . SER A 1 84 ? 7.883 -14.925 1.630 1.00 95.75 84 SER A O 1
ATOM 659 N N . GLU A 1 85 ? 7.154 -12.792 1.750 1.00 94.62 85 GLU A N 1
ATOM 660 C CA . GLU A 1 85 ? 7.969 -12.280 0.649 1.00 94.62 85 GLU A CA 1
ATOM 661 C C . GLU A 1 85 ? 9.430 -12.114 1.081 1.00 94.62 85 GLU A C 1
ATOM 663 O O . GLU A 1 85 ? 9.747 -12.040 2.268 1.00 94.62 85 GLU A O 1
ATOM 668 N N . ASP A 1 86 ? 10.321 -12.045 0.098 1.00 95.19 86 ASP A N 1
ATOM 669 C CA . ASP A 1 86 ? 11.751 -11.871 0.326 1.00 95.19 86 ASP A CA 1
ATOM 670 C C . ASP A 1 86 ? 12.092 -10.470 0.880 1.00 95.19 86 ASP A C 1
ATOM 672 O O . ASP A 1 86 ? 11.561 -9.452 0.423 1.00 95.19 86 ASP A O 1
ATOM 676 N N . ASP A 1 87 ? 13.017 -10.409 1.844 1.00 92.62 87 ASP A N 1
ATOM 677 C CA . ASP A 1 87 ? 13.402 -9.167 2.526 1.00 92.62 87 ASP A CA 1
ATOM 678 C C . ASP A 1 87 ? 13.982 -8.113 1.565 1.00 92.62 87 ASP A C 1
ATOM 680 O O . ASP A 1 87 ? 13.757 -6.913 1.759 1.00 92.62 87 ASP A O 1
ATOM 684 N N . TYR A 1 88 ? 14.707 -8.524 0.517 1.00 93.19 88 TYR A N 1
ATOM 685 C CA . TYR A 1 88 ? 15.256 -7.602 -0.480 1.00 93.19 88 TYR A CA 1
ATOM 686 C C . TYR A 1 88 ? 14.136 -6.978 -1.312 1.00 93.19 88 TYR A C 1
ATOM 688 O O . TYR A 1 88 ? 14.111 -5.760 -1.490 1.00 93.19 88 TYR A O 1
ATOM 696 N N . LEU A 1 89 ? 13.166 -7.789 -1.741 1.00 89.44 89 LEU A N 1
ATOM 697 C CA . LEU A 1 89 ? 11.989 -7.309 -2.468 1.00 89.44 89 LEU A CA 1
ATOM 698 C C . LEU A 1 89 ? 11.170 -6.321 -1.625 1.00 89.44 89 LEU A C 1
ATOM 700 O O . LEU A 1 89 ? 10.811 -5.240 -2.097 1.00 89.44 89 LEU A O 1
ATOM 704 N N . LEU A 1 90 ? 10.891 -6.666 -0.364 1.00 90.75 90 LEU A N 1
ATOM 705 C CA . LEU A 1 90 ? 10.178 -5.774 0.555 1.00 90.75 90 LEU A CA 1
ATOM 706 C C . LEU A 1 90 ? 10.929 -4.453 0.745 1.00 90.75 90 LEU A C 1
ATOM 708 O O . LEU A 1 90 ? 10.314 -3.383 0.742 1.00 90.75 90 LEU A O 1
ATOM 712 N N . THR A 1 91 ? 12.253 -4.522 0.877 1.00 91.62 91 THR A N 1
ATOM 713 C CA . THR A 1 91 ? 13.110 -3.345 1.025 1.00 91.62 91 THR A CA 1
ATOM 714 C C . THR A 1 91 ? 13.081 -2.468 -0.226 1.00 91.62 91 THR A C 1
ATOM 716 O O . THR A 1 91 ? 12.891 -1.263 -0.094 1.00 91.62 91 THR A O 1
ATOM 719 N N . GLU A 1 92 ? 13.188 -3.037 -1.429 1.00 90.56 92 GLU A N 1
ATOM 720 C CA . GLU A 1 92 ? 13.127 -2.291 -2.696 1.00 90.56 92 GLU A CA 1
ATOM 721 C C . GLU A 1 92 ? 11.807 -1.515 -2.838 1.00 90.56 92 GLU A C 1
ATOM 723 O O . GLU A 1 92 ? 11.803 -0.315 -3.121 1.00 90.56 92 GLU A O 1
ATOM 728 N N . ILE A 1 93 ? 10.681 -2.170 -2.542 1.00 90.88 93 ILE A N 1
ATOM 729 C CA . ILE A 1 93 ? 9.349 -1.552 -2.592 1.00 90.88 93 ILE A CA 1
ATOM 730 C C . ILE A 1 93 ? 9.222 -0.411 -1.572 1.00 90.88 93 ILE A C 1
ATOM 732 O O . ILE A 1 93 ? 8.665 0.654 -1.868 1.00 90.88 93 ILE A O 1
ATOM 736 N N . LEU A 1 94 ? 9.702 -0.618 -0.344 1.00 93.19 94 LEU A N 1
ATOM 737 C CA . LEU A 1 94 ? 9.585 0.376 0.725 1.00 93.19 94 LEU A CA 1
ATOM 738 C C . LEU A 1 94 ? 10.579 1.531 0.562 1.00 93.19 94 LEU A C 1
ATOM 740 O O . LEU A 1 94 ? 10.264 2.651 0.961 1.00 93.19 94 LEU A O 1
ATOM 744 N N . PHE A 1 95 ? 11.734 1.300 -0.059 1.00 95.56 95 PHE A N 1
ATOM 745 C CA . PHE A 1 95 ? 12.748 2.325 -0.330 1.00 95.56 95 PHE A CA 1
ATOM 746 C C . PHE A 1 95 ? 12.480 3.122 -1.608 1.00 95.56 95 PHE A C 1
ATOM 748 O O . PHE A 1 95 ? 13.297 3.957 -1.996 1.00 95.56 95 PHE A O 1
ATOM 755 N N . ASN A 1 96 ? 11.310 2.939 -2.224 1.00 94.44 96 ASN A N 1
ATOM 756 C CA . ASN A 1 96 ? 10.848 3.817 -3.285 1.00 94.44 96 ASN A CA 1
ATOM 757 C C . ASN A 1 96 ? 10.933 5.304 -2.849 1.00 94.44 96 ASN A C 1
ATOM 759 O O . ASN A 1 96 ? 10.478 5.651 -1.751 1.00 94.44 96 ASN A O 1
ATOM 763 N N . PRO A 1 97 ? 11.469 6.207 -3.694 1.00 94.50 97 PRO A N 1
ATOM 764 C CA . PRO A 1 97 ? 11.725 7.602 -3.325 1.00 94.50 97 PRO A CA 1
ATOM 765 C C . PRO A 1 97 ? 10.463 8.392 -2.952 1.00 94.50 97 PRO A C 1
ATOM 767 O O . PRO A 1 97 ? 10.548 9.394 -2.242 1.00 94.50 97 PRO A O 1
ATOM 770 N N . LYS A 1 98 ? 9.279 7.957 -3.400 1.00 94.56 98 LYS A N 1
ATOM 771 C CA . LYS A 1 98 ? 7.995 8.585 -3.063 1.00 94.56 98 LYS A CA 1
ATOM 772 C C . LYS A 1 98 ? 7.383 8.010 -1.772 1.00 94.56 98 LYS A C 1
ATOM 774 O O . LYS A 1 98 ? 6.452 8.616 -1.236 1.00 94.56 98 LYS A O 1
ATOM 779 N N . THR A 1 99 ? 7.890 6.893 -1.230 1.00 95.56 99 THR A N 1
ATOM 780 C CA . THR A 1 99 ? 7.355 6.251 -0.012 1.00 95.56 99 THR A CA 1
ATOM 781 C C . THR A 1 99 ? 7.359 7.158 1.218 1.00 95.56 99 THR A C 1
ATOM 783 O O . THR A 1 99 ? 6.320 7.207 1.878 1.00 95.56 99 THR A O 1
ATOM 786 N N . PRO A 1 100 ? 8.434 7.906 1.553 1.00 96.88 100 PRO A N 1
ATOM 787 C CA . PRO A 1 100 ? 8.458 8.716 2.775 1.00 96.88 100 PRO A CA 1
ATOM 788 C C . PRO A 1 100 ? 7.273 9.686 2.882 1.00 96.88 100 PRO A C 1
ATOM 790 O O . PRO A 1 100 ? 6.573 9.702 3.893 1.00 96.88 100 PRO A O 1
ATOM 793 N N . ALA A 1 101 ? 6.950 10.391 1.794 1.00 96.06 101 ALA A N 1
ATOM 794 C CA . ALA A 1 101 ? 5.797 11.289 1.748 1.00 96.06 101 ALA A CA 1
ATOM 795 C C . ALA A 1 101 ? 4.457 10.548 1.937 1.00 96.06 101 ALA A C 1
ATOM 797 O O . ALA A 1 101 ? 3.518 11.079 2.531 1.00 96.06 101 ALA A O 1
ATOM 798 N N . GLN A 1 102 ? 4.348 9.303 1.461 1.00 95.50 102 GLN A N 1
ATOM 799 C CA . GLN A 1 102 ? 3.159 8.482 1.698 1.00 95.50 102 GLN A CA 1
ATOM 800 C C . GLN A 1 102 ? 3.049 8.010 3.152 1.00 95.50 102 GLN A C 1
ATOM 802 O O . GLN A 1 102 ? 1.940 7.962 3.687 1.00 95.50 102 GLN A O 1
ATOM 807 N N . ILE A 1 103 ? 4.168 7.713 3.818 1.00 95.56 103 ILE A N 1
ATOM 808 C CA . ILE A 1 103 ? 4.178 7.417 5.257 1.00 95.56 103 ILE A CA 1
ATOM 809 C C . ILE A 1 103 ? 3.680 8.628 6.049 1.00 95.56 103 ILE A C 1
ATOM 811 O O . ILE A 1 103 ? 2.789 8.478 6.889 1.00 95.56 103 ILE A O 1
ATOM 815 N N . ASP A 1 104 ? 4.159 9.831 5.728 1.00 95.75 104 ASP A N 1
ATOM 816 C CA . ASP A 1 104 ? 3.687 11.068 6.358 1.00 95.75 104 ASP A CA 1
ATOM 817 C C . ASP A 1 104 ? 2.175 11.260 6.160 1.00 95.75 104 ASP A C 1
ATOM 819 O O . ASP A 1 104 ? 1.442 11.561 7.109 1.00 95.75 104 ASP A O 1
ATOM 823 N N . ASN A 1 105 ? 1.671 10.990 4.950 1.00 93.50 105 ASN A N 1
ATOM 824 C CA . ASN A 1 105 ? 0.238 11.018 4.656 1.00 93.50 105 ASN A CA 1
ATOM 825 C C . ASN A 1 105 ? -0.555 10.009 5.498 1.00 93.50 105 ASN A C 1
ATOM 827 O O . ASN A 1 105 ? -1.651 10.336 5.970 1.00 93.50 105 ASN A O 1
ATOM 831 N N . ILE A 1 106 ? -0.033 8.795 5.710 1.00 93.81 106 ILE A N 1
ATOM 832 C CA . ILE A 1 106 ? -0.661 7.779 6.568 1.00 93.81 106 ILE A CA 1
ATOM 833 C C . ILE A 1 106 ? -0.741 8.291 8.010 1.00 93.81 106 ILE A C 1
ATOM 835 O O . ILE A 1 106 ? -1.821 8.270 8.605 1.00 93.81 106 ILE A O 1
ATOM 839 N N . VAL A 1 107 ? 0.359 8.808 8.562 1.00 94.44 107 VAL A N 1
ATOM 840 C CA . VAL A 1 107 ? 0.420 9.327 9.940 1.00 94.44 107 VAL A CA 1
ATOM 841 C C . VAL A 1 107 ? -0.536 10.509 10.134 1.00 94.44 107 VAL A C 1
ATOM 843 O O . VAL A 1 107 ? -1.343 10.526 11.075 1.00 94.44 107 VAL A O 1
ATOM 846 N N . ALA A 1 108 ? -0.514 11.475 9.214 1.00 91.94 108 ALA A N 1
ATOM 847 C CA . ALA A 1 108 ? -1.421 12.617 9.235 1.00 91.94 108 ALA A CA 1
ATOM 848 C C . ALA A 1 108 ? -2.887 12.163 9.155 1.00 91.94 108 ALA A C 1
ATOM 850 O O . ALA A 1 108 ? -3.739 12.620 9.926 1.00 91.94 108 ALA A O 1
ATOM 851 N N . THR A 1 109 ? -3.175 11.196 8.278 1.00 90.56 109 THR A N 1
ATOM 852 C CA . THR A 1 109 ? -4.519 10.637 8.116 1.00 90.56 109 THR A CA 1
ATOM 853 C C . THR A 1 109 ? -4.981 9.904 9.368 1.00 90.56 109 THR A C 1
ATOM 855 O O . THR A 1 109 ? -6.133 10.086 9.746 1.00 90.56 109 THR A O 1
ATOM 858 N N . LEU A 1 110 ? -4.124 9.130 10.045 1.00 93.56 110 LEU A N 1
ATOM 859 C CA . LEU A 1 110 ? -4.450 8.398 11.281 1.00 93.56 110 LEU A CA 1
ATOM 860 C C . LEU A 1 110 ? -4.698 9.321 12.481 1.00 93.56 110 LEU A C 1
ATOM 862 O O . LEU A 1 110 ? -5.501 9.000 13.364 1.00 93.56 110 LEU A O 1
ATOM 866 N N . THR A 1 111 ? -4.083 10.502 12.492 1.00 93.88 111 THR A N 1
ATOM 867 C CA . THR A 1 111 ? -4.276 11.499 13.555 1.00 93.88 111 THR A CA 1
ATOM 868 C C . THR A 1 111 ? -5.729 11.989 13.631 1.00 93.88 111 THR A C 1
ATOM 870 O O . THR A 1 111 ? -6.241 12.274 14.718 1.00 93.88 111 THR A O 1
ATOM 873 N N . HIS A 1 112 ? -6.435 12.069 12.499 1.00 90.88 112 HIS A N 1
ATOM 874 C CA . HIS A 1 112 ? -7.825 12.526 12.458 1.00 90.88 112 HIS A CA 1
ATOM 875 C C . HIS A 1 112 ? -8.835 11.553 13.111 1.00 90.88 112 HIS A C 1
ATOM 877 O O . HIS A 1 112 ? -9.515 11.970 14.054 1.00 90.88 112 HIS A O 1
ATOM 883 N N . PRO A 1 113 ? -8.951 10.274 12.693 1.00 94.25 113 PRO A N 1
ATOM 884 C CA . PRO A 1 113 ? -9.824 9.308 13.343 1.00 94.25 113 PRO A CA 1
ATOM 885 C C . PRO A 1 113 ? -9.391 9.029 14.782 1.00 94.25 113 PRO A C 1
ATOM 887 O O . PRO A 1 113 ? -10.272 8.853 15.615 1.00 94.25 113 PRO A O 1
ATOM 890 N N . SER A 1 114 ? -8.093 9.079 15.115 1.00 95.44 114 SER A N 1
ATOM 891 C CA . SER A 1 114 ? -7.622 8.961 16.506 1.00 95.44 114 SER A CA 1
ATOM 892 C C . SER A 1 114 ? -8.311 9.979 17.430 1.00 95.44 114 SER A C 1
ATOM 894 O O . SER A 1 114 ? -8.955 9.601 18.408 1.00 95.44 114 SER A O 1
ATOM 896 N N . LYS A 1 115 ? -8.325 11.265 17.045 1.00 95.88 115 LYS A N 1
ATOM 897 C CA . LYS A 1 115 ? -9.027 12.330 17.790 1.00 95.88 115 LYS A CA 1
ATOM 898 C C . LYS A 1 115 ? -10.545 12.127 17.856 1.00 95.88 115 LYS A C 1
ATOM 900 O O . LYS A 1 115 ? -11.175 12.523 18.834 1.00 95.88 115 LYS A O 1
ATOM 905 N N . ILE A 1 116 ? -11.156 11.574 16.806 1.00 96.62 116 ILE A N 1
ATOM 906 C CA . ILE A 1 116 ? -12.598 11.277 16.785 1.00 96.62 116 ILE A CA 1
ATOM 907 C C . ILE A 1 116 ? -12.925 10.143 17.765 1.00 96.62 116 ILE A C 1
ATOM 909 O O . ILE A 1 116 ? -13.914 10.239 18.493 1.00 96.62 116 ILE A O 1
ATOM 913 N N . ILE A 1 117 ? -12.105 9.088 17.771 1.00 96.38 117 ILE A N 1
ATOM 914 C CA . ILE A 1 117 ? -12.259 7.901 18.620 1.00 96.38 117 ILE A CA 1
ATOM 915 C C . ILE A 1 117 ? -12.105 8.279 20.090 1.00 96.38 117 ILE A C 1
ATOM 917 O O . ILE A 1 117 ? -12.973 7.928 20.887 1.00 96.38 117 ILE A O 1
ATOM 921 N N . ASP A 1 118 ? -11.062 9.039 20.427 1.00 97.38 118 ASP A N 1
ATOM 922 C CA . ASP A 1 118 ? -10.801 9.519 21.787 1.00 97.38 118 ASP A CA 1
ATOM 923 C C . ASP A 1 118 ? -12.005 10.290 22.359 1.00 97.38 118 ASP A C 1
ATOM 925 O O . ASP A 1 118 ? -12.511 9.995 23.441 1.00 97.38 118 ASP A O 1
ATOM 929 N N . LYS A 1 119 ? -12.576 11.189 21.549 1.00 97.38 119 LYS A N 1
ATOM 930 C CA . LYS A 1 119 ? -13.765 11.978 21.908 1.00 97.38 119 LYS A CA 1
ATOM 931 C C . LYS A 1 119 ? -15.088 11.216 21.802 1.00 97.38 119 LYS A C 1
ATOM 933 O O . LYS A 1 119 ? -16.128 11.777 22.141 1.00 97.38 119 LYS A O 1
ATOM 938 N N . LYS A 1 120 ? -15.081 9.981 21.287 1.00 96.50 120 LYS A N 1
ATOM 939 C CA . LYS A 1 120 ? -16.280 9.179 20.974 1.00 96.50 120 LYS A CA 1
ATOM 940 C C . LYS A 1 120 ? -17.318 9.942 20.125 1.00 96.50 120 LYS A C 1
ATOM 942 O O . LYS A 1 120 ? -18.527 9.747 20.266 1.00 96.50 120 LYS A O 1
ATOM 947 N N . ASP A 1 121 ? -16.858 10.809 19.218 1.00 96.94 121 ASP A N 1
ATOM 948 C CA . ASP A 1 121 ? -17.721 11.685 18.408 1.00 96.94 121 ASP A CA 1
ATOM 949 C C . ASP A 1 121 ? -18.335 10.915 17.226 1.00 96.94 121 ASP A C 1
ATOM 951 O O . ASP A 1 121 ? -17.760 10.788 16.140 1.00 96.94 121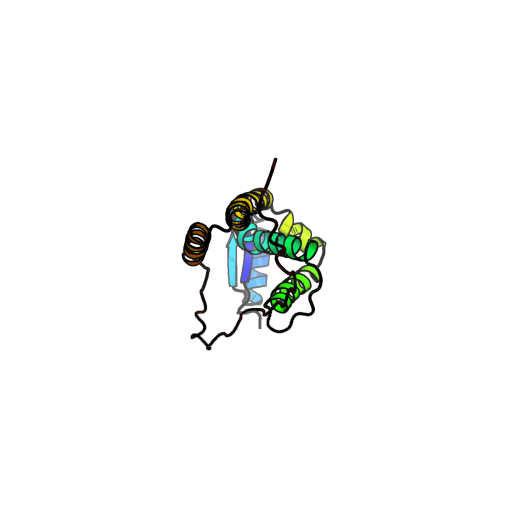 ASP A O 1
ATOM 955 N N . SER A 1 122 ? -19.547 10.402 17.441 1.00 96.44 122 SER A N 1
ATOM 956 C CA . SER A 1 122 ? -20.278 9.591 16.459 1.00 96.44 122 SER A CA 1
ATOM 957 C C . SER A 1 122 ? -20.601 10.358 15.168 1.00 96.44 122 SER A C 1
ATOM 959 O O . SER A 1 122 ? -20.579 9.784 14.076 1.00 96.44 122 SER A O 1
ATOM 961 N N . GLY A 1 123 ? -20.867 11.665 15.267 1.00 97.25 123 GLY A N 1
ATOM 962 C CA . GLY A 1 123 ? -21.192 12.508 14.118 1.00 97.25 123 GLY A CA 1
ATOM 963 C C . GLY A 1 123 ? -19.985 12.725 13.208 1.00 97.25 123 GLY A C 1
ATOM 964 O O . GLY A 1 123 ? -20.090 12.575 11.987 1.00 97.25 123 GLY A O 1
ATOM 965 N N . LYS A 1 124 ? -18.816 13.028 13.791 1.00 96.44 124 LYS A N 1
ATOM 966 C CA . LYS A 1 124 ? -17.554 13.116 13.038 1.00 96.44 124 LYS A CA 1
ATOM 967 C C . LYS A 1 124 ? -17.142 11.769 12.468 1.00 96.44 124 LYS A C 1
ATOM 969 O O . LYS A 1 124 ? -16.738 11.729 11.309 1.00 96.44 124 LYS A O 1
ATOM 974 N N . MET A 1 125 ? -17.314 10.681 13.220 1.00 97.00 125 MET A N 1
ATOM 975 C CA . MET A 1 125 ? -17.020 9.338 12.721 1.00 97.00 125 MET A CA 1
ATOM 976 C C . MET A 1 125 ? -17.851 9.017 11.475 1.00 97.00 125 MET A C 1
ATOM 978 O O . MET A 1 125 ? -17.300 8.595 10.461 1.00 97.00 125 MET A O 1
ATOM 982 N N . LYS A 1 126 ? -19.162 9.296 11.495 1.00 96.19 126 LYS A N 1
ATOM 983 C CA . LYS A 1 126 ? -20.021 9.101 10.319 1.00 96.19 126 LYS A CA 1
ATOM 984 C C . LYS A 1 126 ? -19.514 9.889 9.108 1.00 96.19 126 LYS A C 1
ATOM 986 O O . LYS A 1 126 ? -19.393 9.316 8.030 1.00 96.19 126 LYS A O 1
ATOM 991 N N . ARG A 1 127 ? -19.184 11.174 9.283 1.00 95.81 127 ARG A N 1
ATOM 992 C CA . ARG A 1 127 ? -18.670 12.023 8.192 1.00 95.81 127 ARG A CA 1
ATOM 993 C C . ARG A 1 127 ? -17.347 11.512 7.630 1.00 95.81 127 ARG A C 1
ATOM 995 O O . ARG A 1 127 ? -17.194 11.469 6.414 1.00 95.81 127 ARG A O 1
ATOM 1002 N N . PHE A 1 128 ? -16.426 11.095 8.496 1.00 94.19 128 PHE A N 1
ATOM 1003 C CA . PHE A 1 128 ? -15.158 10.502 8.080 1.00 94.19 128 PHE A CA 1
ATOM 1004 C C . PHE A 1 128 ? -15.384 9.242 7.233 1.00 94.19 128 PHE A C 1
ATOM 1006 O O . PHE A 1 128 ? -14.884 9.153 6.112 1.00 94.19 128 PHE A O 1
ATOM 1013 N N . LEU A 1 129 ? -16.208 8.307 7.719 1.00 94.38 129 LEU A N 1
ATOM 1014 C CA . LEU A 1 129 ? -16.539 7.075 6.997 1.00 94.38 129 LEU A CA 1
ATOM 1015 C C . LEU A 1 129 ? -17.236 7.356 5.659 1.00 94.38 129 LEU A C 1
ATOM 1017 O O . LEU A 1 129 ? -16.910 6.724 4.658 1.00 94.38 129 LEU A O 1
ATOM 1021 N N . ASP A 1 130 ? -18.171 8.307 5.622 1.00 94.44 130 ASP A N 1
ATOM 1022 C CA . ASP A 1 130 ? -18.854 8.717 4.390 1.00 94.44 130 ASP A CA 1
ATOM 1023 C C . ASP A 1 130 ? -17.873 9.338 3.380 1.00 94.44 130 ASP A C 1
ATOM 1025 O O . ASP A 1 130 ? -18.003 9.104 2.180 1.00 94.44 130 ASP A O 1
ATOM 1029 N N . GLY A 1 131 ? -16.858 10.069 3.852 1.00 92.75 131 GLY A N 1
ATOM 1030 C CA . GLY A 1 131 ? -15.767 10.576 3.018 1.00 92.75 131 GLY A CA 1
ATOM 1031 C C . GLY A 1 131 ? -14.925 9.455 2.406 1.00 92.75 131 GLY A C 1
ATOM 1032 O O . GLY A 1 131 ? -14.703 9.448 1.197 1.00 92.75 131 GLY A O 1
ATOM 1033 N N . VAL A 1 132 ? -14.516 8.464 3.207 1.00 91.88 132 VAL A N 1
ATOM 1034 C CA . VAL A 1 132 ? -13.744 7.303 2.721 1.00 91.88 132 VAL A CA 1
ATOM 1035 C C . VAL A 1 132 ? -14.540 6.498 1.690 1.00 91.88 132 VAL A C 1
ATOM 1037 O O . VAL A 1 132 ? -14.000 6.115 0.658 1.00 91.88 132 VAL A O 1
ATOM 1040 N N . ARG A 1 133 ? -15.842 6.297 1.923 1.00 91.00 133 ARG A N 1
ATOM 1041 C CA . ARG A 1 133 ? -16.750 5.576 1.011 1.00 91.00 133 ARG A CA 1
ATOM 1042 C C . ARG A 1 133 ? -16.909 6.228 -0.362 1.00 91.00 133 ARG A C 1
ATOM 1044 O O . ARG A 1 133 ? -17.250 5.534 -1.311 1.00 91.00 133 ARG A O 1
ATOM 1051 N N . LYS A 1 134 ? -16.705 7.543 -0.464 1.00 91.62 134 LYS A N 1
ATOM 1052 C CA . LYS A 1 134 ? -16.796 8.293 -1.725 1.00 91.62 134 LYS A CA 1
ATOM 1053 C C . LYS A 1 134 ? -15.488 8.294 -2.520 1.00 91.62 134 LYS A C 1
ATOM 1055 O O . LYS A 1 134 ? -15.486 8.794 -3.642 1.00 91.62 134 LYS A O 1
ATOM 1060 N N . LYS A 1 135 ? -14.382 7.775 -1.968 1.00 86.44 135 LYS A N 1
ATOM 1061 C CA . LYS A 1 135 ? -13.098 7.755 -2.680 1.00 86.44 135 LYS A CA 1
ATOM 1062 C C . LYS A 1 135 ? -13.160 6.808 -3.893 1.00 86.44 135 LYS A C 1
ATOM 1064 O O . LYS A 1 135 ? -13.574 5.656 -3.732 1.00 86.44 135 LYS A O 1
ATOM 1069 N N . PRO A 1 136 ? -12.721 7.255 -5.085 1.00 77.19 136 PRO A N 1
ATOM 1070 C CA . PRO A 1 136 ? -12.586 6.391 -6.256 1.00 77.19 136 PRO A CA 1
ATOM 1071 C C . PRO A 1 136 ? -11.730 5.156 -5.941 1.00 77.19 136 PRO A C 1
ATOM 1073 O O . PRO A 1 136 ? -10.762 5.245 -5.192 1.00 77.19 136 PRO A O 1
ATOM 1076 N N . GLY A 1 137 ? -12.101 3.992 -6.481 1.00 67.62 137 GLY A N 1
ATOM 1077 C CA . GLY A 1 137 ? -11.388 2.725 -6.251 1.00 67.62 137 GLY A CA 1
ATOM 1078 C C . GLY A 1 137 ? -11.818 1.946 -5.000 1.00 67.62 137 GLY A C 1
ATOM 1079 O O . GLY A 1 137 ? -11.627 0.732 -4.948 1.00 67.62 137 GLY A O 1
ATOM 1080 N N . VAL A 1 138 ? -12.502 2.573 -4.035 1.00 68.88 138 VAL A N 1
ATOM 1081 C CA . VAL A 1 138 ? -13.105 1.863 -2.894 1.00 68.88 138 VAL A CA 1
ATOM 1082 C C . VAL A 1 138 ? -14.436 1.239 -3.335 1.00 68.88 138 VAL A C 1
ATOM 1084 O O . VAL A 1 138 ? -15.505 1.827 -3.179 1.00 68.88 138 VAL A O 1
ATOM 1087 N N . LYS A 1 139 ? -14.398 0.033 -3.920 1.00 55.09 139 LYS A N 1
ATOM 1088 C CA . LYS A 1 139 ? -15.624 -0.711 -4.269 1.00 55.09 139 LYS A CA 1
ATOM 1089 C C . LYS A 1 139 ? -16.293 -1.244 -3.001 1.00 55.09 139 LYS A C 1
ATOM 1091 O O . LYS A 1 139 ? -15.819 -2.191 -2.376 1.00 55.09 139 LYS A O 1
ATOM 1096 N N . ILE A 1 140 ? -17.426 -0.653 -2.630 1.00 60.75 140 ILE A N 1
ATOM 1097 C CA . ILE A 1 140 ? -18.240 -1.132 -1.511 1.00 60.75 140 ILE A CA 1
ATOM 1098 C C . ILE A 1 140 ? -19.049 -2.340 -1.982 1.00 60.75 140 ILE A C 1
ATOM 1100 O O . ILE A 1 140 ? -19.998 -2.202 -2.753 1.00 60.75 140 ILE A O 1
ATOM 1104 N N . VAL A 1 141 ? -18.726 -3.527 -1.470 1.00 53.50 141 VAL A N 1
ATOM 1105 C CA . VAL A 1 141 ? -19.635 -4.672 -1.566 1.00 53.50 141 VAL A CA 1
ATOM 1106 C C . VAL A 1 141 ? -20.695 -4.505 -0.481 1.00 53.50 141 VAL A C 1
ATOM 1108 O O . VAL A 1 141 ? -20.478 -4.836 0.685 1.00 53.50 141 VAL A O 1
ATOM 1111 N N . LEU A 1 142 ? -21.853 -3.959 -0.855 1.00 44.34 142 LEU A N 1
ATOM 1112 C CA . LEU A 1 142 ? -23.035 -3.993 -0.001 1.00 44.34 142 LEU A CA 1
ATOM 1113 C C . LEU A 1 142 ? -23.509 -5.446 0.087 1.00 44.34 142 LEU A C 1
ATOM 1115 O O . LEU A 1 142 ? -24.275 -5.919 -0.750 1.00 44.34 142 LEU A O 1
ATOM 1119 N N . HIS A 1 143 ? -23.072 -6.182 1.108 1.00 43.69 143 HIS A N 1
ATOM 1120 C CA . HIS A 1 143 ? -23.795 -7.394 1.466 1.00 43.69 143 HIS A CA 1
ATOM 1121 C C . HIS A 1 143 ? -25.217 -6.985 1.870 1.00 43.69 143 HIS A C 1
ATOM 1123 O O . HIS A 1 143 ? -25.390 -6.211 2.815 1.00 43.69 143 HIS A O 1
ATOM 1129 N N . LYS A 1 144 ? -26.232 -7.502 1.149 1.00 38.28 144 LYS A N 1
ATOM 1130 C CA . LYS A 1 144 ? -27.638 -7.505 1.592 1.00 38.28 144 LYS A CA 1
ATOM 1131 C C . LYS A 1 144 ? -27.636 -7.787 3.091 1.00 38.28 144 LYS A C 1
ATOM 1133 O O . LYS A 1 144 ? -27.019 -8.771 3.504 1.00 38.28 144 LYS A O 1
ATOM 1138 N N . LYS A 1 145 ? -28.274 -6.911 3.877 1.00 39.84 145 LYS A N 1
ATOM 1139 C CA . LYS A 1 145 ? -28.433 -7.062 5.328 1.00 39.84 145 LYS A CA 1
ATOM 1140 C C . LYS A 1 145 ? -28.898 -8.491 5.622 1.00 39.84 145 LYS A C 1
ATOM 1142 O O . LYS A 1 145 ? -30.085 -8.784 5.544 1.00 39.84 145 LYS A O 1
ATOM 1147 N N . ARG A 1 146 ? -27.972 -9.382 5.975 1.00 33.66 146 ARG A N 1
ATOM 1148 C CA . ARG A 1 146 ? -28.317 -10.491 6.855 1.00 33.66 146 ARG A CA 1
ATOM 1149 C C . ARG A 1 146 ? -28.652 -9.842 8.200 1.00 33.66 146 ARG A C 1
ATOM 1151 O O . ARG A 1 146 ? -28.001 -8.846 8.531 1.00 33.66 146 ARG A O 1
ATOM 1158 N N . PRO A 1 147 ? -29.674 -10.303 8.936 1.00 32.59 147 PRO A N 1
ATOM 1159 C CA . PRO A 1 147 ? -29.978 -9.770 10.255 1.00 32.59 147 PRO A CA 1
ATOM 1160 C C . PRO A 1 147 ? -28.757 -10.021 11.135 1.00 32.59 147 PRO A C 1
ATOM 1162 O O . PRO A 1 147 ? -28.488 -11.128 11.588 1.00 32.59 147 PRO A O 1
ATOM 1165 N N . VAL A 1 148 ? -27.934 -8.991 11.265 1.00 40.50 148 VAL A N 1
ATOM 1166 C CA . VAL A 1 148 ? -26.680 -9.050 11.986 1.00 40.50 148 VAL A CA 1
ATOM 1167 C C . VAL A 1 148 ? -27.004 -8.715 13.434 1.00 40.50 148 VAL A C 1
ATOM 1169 O O . VAL A 1 148 ? -27.056 -7.557 13.841 1.00 40.50 148 VAL A O 1
ATOM 1172 N N . CYS A 1 149 ? -27.207 -9.765 14.221 1.00 32.72 149 CYS A N 1
ATOM 1173 C CA . CYS A 1 149 ? -26.932 -9.723 15.645 1.00 32.72 149 CYS A CA 1
ATOM 1174 C C . CYS A 1 149 ? -25.400 -9.775 15.816 1.00 32.72 149 CYS A C 1
ATOM 1176 O O . CYS A 1 149 ? -24.832 -10.821 16.090 1.00 32.72 149 CYS A O 1
ATOM 1178 N N . TYR A 1 150 ? -24.705 -8.661 15.568 1.00 37.91 150 TYR A N 1
ATOM 1179 C CA . TYR A 1 150 ? -23.303 -8.478 15.972 1.00 37.91 150 TYR A CA 1
ATOM 1180 C C . TYR A 1 150 ? -23.252 -7.319 16.968 1.00 37.91 150 TYR A C 1
ATOM 1182 O O . TYR A 1 150 ? -22.710 -6.250 16.700 1.00 37.91 150 TYR A O 1
ATOM 1190 N N . ARG A 1 151 ? -23.814 -7.541 18.159 1.00 30.94 151 ARG A N 1
ATOM 1191 C CA . ARG A 1 151 ? -23.097 -7.102 19.355 1.00 30.94 151 ARG A CA 1
ATOM 1192 C C . ARG A 1 151 ? -22.068 -8.195 19.609 1.00 30.94 151 ARG A C 1
ATOM 1194 O O . ARG A 1 151 ? -22.487 -9.320 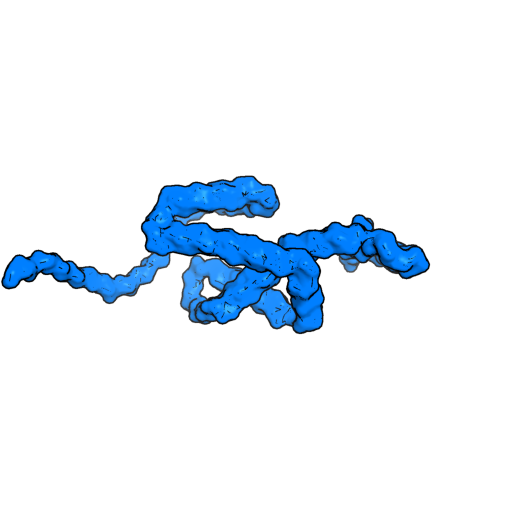19.875 1.00 30.94 151 ARG A O 1
ATOM 1201 N N . PRO A 1 152 ? -20.755 -7.928 19.558 1.00 33.34 152 PRO A N 1
ATOM 1202 C CA . PRO A 1 152 ? -19.869 -8.725 20.377 1.00 33.34 152 PRO A CA 1
ATOM 1203 C C . PRO A 1 152 ? -20.353 -8.488 21.808 1.00 33.34 152 PRO A C 1
ATOM 1205 O O . PRO A 1 152 ? -20.163 -7.413 22.377 1.00 33.34 152 PRO A O 1
ATOM 1208 N N . PHE A 1 153 ? -21.097 -9.452 22.343 1.00 30.56 153 PHE A N 1
ATOM 1209 C CA . PHE A 1 153 ? -21.398 -9.548 23.760 1.00 30.56 153 PHE A CA 1
ATOM 1210 C C . PHE A 1 153 ? -20.059 -9.839 24.453 1.00 30.56 153 PHE A C 1
ATOM 1212 O O . PHE A 1 153 ? -19.767 -10.953 24.863 1.00 30.56 153 PHE A O 1
ATOM 1219 N N . PHE A 1 154 ? -19.194 -8.828 24.546 1.00 31.86 154 PHE A N 1
ATOM 1220 C CA . PHE A 1 154 ? -18.232 -8.783 25.628 1.00 31.86 154 PHE A CA 1
ATOM 1221 C C . PHE A 1 154 ? -19.071 -8.520 26.874 1.00 31.86 154 PHE A C 1
ATOM 1223 O O . PHE A 1 154 ? -19.409 -7.375 27.177 1.00 31.86 154 PHE A O 1
ATOM 1230 N N . ILE A 1 155 ? -19.442 -9.587 27.584 1.00 32.81 155 ILE A N 1
ATOM 1231 C CA . ILE A 1 155 ? -19.824 -9.482 28.992 1.00 32.81 155 ILE A CA 1
ATOM 1232 C C . ILE A 1 155 ? -18.537 -9.126 29.742 1.00 32.81 155 ILE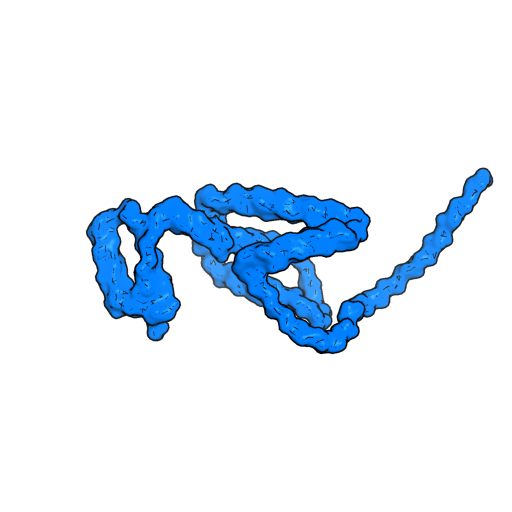 A C 1
ATOM 1234 O O . ILE A 1 155 ? -17.886 -9.954 30.365 1.00 32.81 155 ILE A O 1
ATOM 1238 N N . SER A 1 156 ? -18.118 -7.869 29.620 1.00 36.88 156 SER A N 1
ATOM 1239 C CA . SER A 1 156 ? -17.227 -7.252 30.585 1.00 36.88 156 SER A CA 1
ATOM 1240 C C . SER A 1 156 ? -18.102 -6.928 31.786 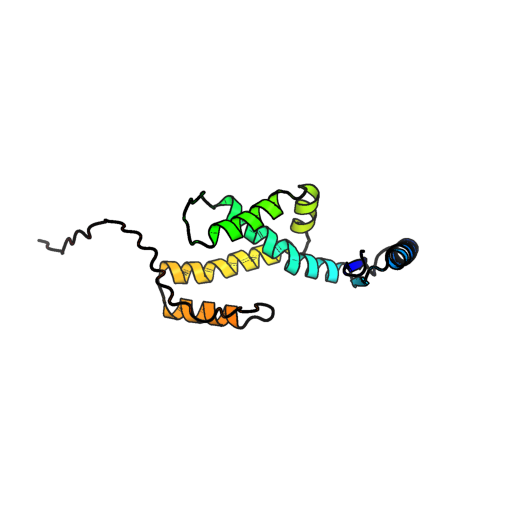1.00 36.88 156 SER A C 1
ATOM 1242 O O . SER A 1 156 ? -18.758 -5.887 31.836 1.00 36.88 156 SER A O 1
ATOM 1244 N N . GLY A 1 157 ? -18.167 -7.859 32.736 1.00 36.97 157 GLY A N 1
ATOM 1245 C CA . GLY A 1 157 ? -18.682 -7.601 34.073 1.00 36.97 157 GLY A CA 1
ATOM 1246 C C . GLY A 1 157 ? -17.753 -6.641 34.816 1.00 36.97 157 GLY A C 1
ATOM 1247 O O . GLY A 1 157 ? -17.077 -7.035 35.757 1.00 36.97 157 GLY A O 1
ATOM 1248 N N . ARG A 1 158 ? -17.688 -5.374 34.396 1.00 36.28 158 ARG A N 1
ATOM 1249 C CA . ARG A 1 158 ? -17.218 -4.287 35.256 1.00 36.28 158 ARG A CA 1
ATOM 1250 C C . ARG A 1 158 ? -18.434 -3.518 35.731 1.00 36.28 158 ARG A C 1
ATOM 1252 O O . ARG A 1 158 ? -18.961 -2.658 35.035 1.00 36.28 158 ARG A O 1
ATOM 1259 N N . SER A 1 159 ? -18.867 -3.886 36.933 1.00 33.84 159 SER A N 1
AT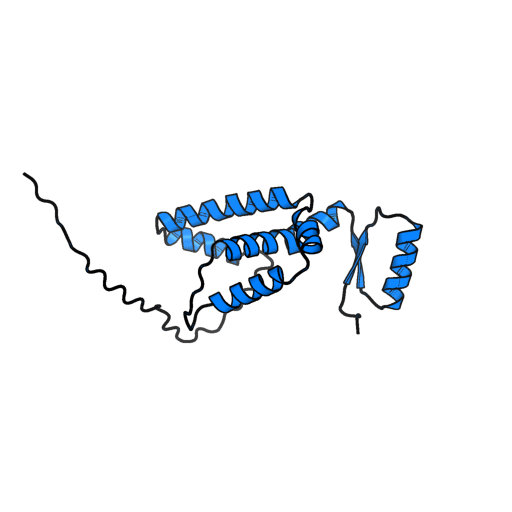OM 1260 C CA . SER A 1 159 ? -19.809 -3.130 37.748 1.00 33.84 159 SER A CA 1
ATOM 1261 C C . SER A 1 159 ? -19.394 -1.660 37.771 1.00 33.84 159 SER A C 1
ATOM 1263 O O . SER A 1 159 ? -18.314 -1.324 38.260 1.00 33.84 159 SER A O 1
ATOM 1265 N N . ALA A 1 160 ? -20.256 -0.785 37.260 1.00 36.22 160 ALA A N 1
ATOM 1266 C CA . ALA A 1 160 ? -20.172 0.641 37.517 1.00 36.22 160 ALA A CA 1
ATOM 1267 C C . ALA A 1 160 ? -20.384 0.848 39.023 1.00 36.22 160 ALA A C 1
ATOM 1269 O O . ALA A 1 160 ? -21.495 0.696 39.524 1.00 36.22 160 ALA A O 1
ATOM 1270 N N . LYS A 1 161 ? -19.315 1.138 39.769 1.00 37.91 161 LYS A N 1
ATOM 1271 C CA . LYS A 1 161 ? -19.472 1.760 41.082 1.00 37.91 161 LYS A CA 1
ATOM 1272 C C . LYS A 1 161 ? -19.714 3.243 40.837 1.00 37.91 161 LYS A C 1
ATOM 1274 O O . LYS A 1 161 ? -18.793 3.982 40.505 1.00 37.91 161 LYS A O 1
ATOM 1279 N N . ASN A 1 162 ? -20.976 3.638 40.967 1.00 35.94 162 ASN A N 1
ATOM 1280 C CA . ASN A 1 162 ? -21.350 5.006 41.286 1.00 35.94 162 ASN A CA 1
ATOM 1281 C C . ASN A 1 162 ? -20.640 5.400 42.587 1.00 35.94 162 ASN A C 1
ATOM 1283 O O . ASN A 1 162 ? -20.882 4.787 43.624 1.00 35.94 162 ASN A O 1
ATOM 1287 N N . SER A 1 163 ? -19.804 6.430 42.545 1.00 37.41 163 SER A N 1
ATOM 1288 C CA . SER A 1 163 ? -19.503 7.237 43.725 1.00 37.41 163 SER A CA 1
ATOM 1289 C C . SER A 1 163 ? -19.875 8.670 43.388 1.00 37.41 163 SER A C 1
ATOM 1291 O O . SER A 1 163 ? -19.108 9.424 42.789 1.00 37.41 163 SER A O 1
ATOM 1293 N N . THR A 1 164 ? -21.122 8.985 43.711 1.00 35.69 164 THR A N 1
ATOM 1294 C CA . THR A 1 164 ? -21.637 10.336 43.868 1.00 35.69 164 THR A CA 1
ATOM 1295 C C . THR A 1 164 ? -20.773 11.099 44.865 1.00 35.69 164 THR A C 1
ATOM 1297 O O . THR A 1 164 ? -20.465 10.612 45.950 1.00 35.69 164 THR A O 1
ATOM 1300 N N . SER A 1 165 ? -20.405 12.303 44.449 1.00 37.56 165 SER A N 1
ATOM 1301 C CA . SER A 1 165 ? -19.989 13.432 45.270 1.00 37.56 165 SER A CA 1
ATOM 1302 C C . SER A 1 165 ? -20.776 13.541 46.574 1.00 37.56 165 SER A C 1
ATOM 1304 O O . SER A 1 165 ? -21.998 13.590 46.503 1.00 37.56 165 SER A O 1
ATOM 1306 N N . HIS A 1 166 ? -20.083 13.687 47.704 1.00 33.41 166 HIS A N 1
ATOM 1307 C CA . HIS A 1 166 ? -20.453 14.602 48.788 1.00 33.41 166 HIS A CA 1
ATOM 1308 C C . HIS A 1 166 ? -19.206 14.895 49.645 1.00 33.41 166 HIS A C 1
ATOM 1310 O O . HIS A 1 166 ? -18.673 14.009 50.304 1.00 33.41 166 HIS A O 1
ATOM 1316 N N . LEU A 1 167 ? -18.735 16.141 49.555 1.00 34.56 167 LEU A N 1
ATOM 1317 C CA . LEU A 1 167 ? -18.103 16.906 50.642 1.00 34.56 167 LEU A CA 1
ATOM 1318 C C . LEU A 1 167 ? -19.252 17.562 51.443 1.00 34.56 167 LEU A C 1
ATOM 1320 O O . LEU A 1 167 ? -20.334 17.731 50.858 1.00 34.56 167 LEU A O 1
ATOM 1324 N N . PRO A 1 168 ? -19.089 17.917 52.731 1.00 38.81 168 PRO A N 1
ATOM 1325 C CA . PRO A 1 168 ? -17.900 18.513 53.356 1.00 38.81 168 PRO A CA 1
ATOM 1326 C C . PRO A 1 168 ? -17.117 17.599 54.300 1.00 38.81 168 PRO A C 1
ATOM 1328 O O . PRO A 1 168 ? -17.727 16.694 54.910 1.00 38.81 168 PRO A O 1
#

InterPro domains:
  IPR008927 6-phosphogluconate dehydrogenase-like, C-terminal domain superfamily [SSF48179] (36-134)
  IPR050812 Prephenate/Arogenate Dehydrogenase [PTHR21363] (8-135)